Protein AF-A0A8I2ZD18-F1 (afdb_monomer_lite)

Foldseek 3Di:
DDDDPPDPPDDPDPDDDWDKEKDKDADDDDPVDDLVPFDQQKKKWWDFPPDIDIFTQDPRRMGMDTGDTDQGKIKMAIDTPPDHDFIWIWGQHRNRAIKIAGDDPPDDPPCRHDIQHPDDGDDDDDDDDD

Organism: Verticillium longisporum (NCBI:txid100787)

Sequence (130 aa):
MKLSLAGLLGLFSCSAAAVQTTLTLSIPTTSNLNPQTLPPQTHATLSTLHATHSAALSPHNTFTFRNLTGPDSYLLDVHCTTNIFVPYRIDVAEDGSLYAWETYRGNDWDNKGEAIQGKEPPAHIFRRTS

pLDDT: mean 78.39, std 20.99, range [30.23, 98.12]

InterPro domains:
  IPR019008 ER membrane protein complex subunit 7, beta-sandwich domain [PF09430] (34-115)

Radius of gyration: 21.1 Å; chains: 1; bounding box: 76×50×43 Å

Structure (mmCIF, N/CA/C/O backbone):
data_AF-A0A8I2ZD18-F1
#
_entry.id   AF-A0A8I2ZD18-F1
#
loop_
_atom_site.group_PDB
_atom_site.id
_atom_site.type_symbol
_atom_site.label_atom_id
_atom_site.label_alt_id
_atom_site.label_comp_id
_atom_site.label_asym_id
_atom_site.label_entity_id
_atom_site.label_seq_id
_atom_site.pdbx_PDB_ins_code
_atom_site.Cartn_x
_atom_site.Cartn_y
_atom_site.Cartn_z
_atom_site.occupancy
_atom_site.B_iso_or_equiv
_atom_site.auth_seq_id
_atom_site.auth_comp_id
_atom_site.auth_asym_id
_atom_site.auth_atom_id
_atom_site.pdbx_PDB_model_num
ATOM 1 N N . MET A 1 1 ? 54.259 -32.275 -24.597 1.00 36.66 1 MET A N 1
ATOM 2 C CA . MET A 1 1 ? 52.796 -32.187 -24.794 1.00 36.66 1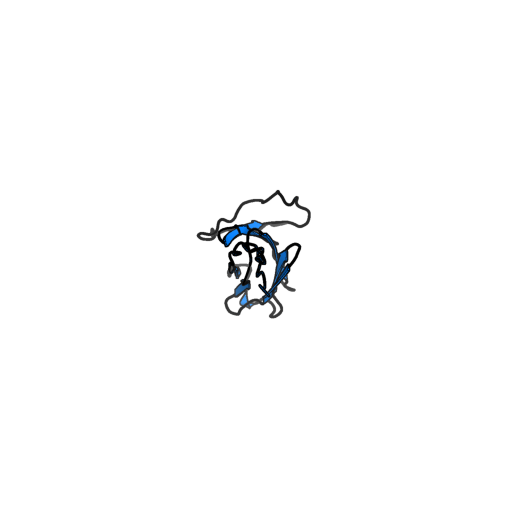 MET A CA 1
ATOM 3 C C . MET A 1 1 ? 52.365 -30.808 -24.311 1.00 36.66 1 MET A C 1
ATOM 5 O O . MET A 1 1 ? 52.598 -30.503 -23.152 1.00 36.66 1 MET A O 1
ATOM 9 N N . LYS A 1 2 ? 51.900 -29.929 -25.208 1.00 39.41 2 LYS A N 1
ATOM 10 C CA . LYS A 1 2 ? 51.509 -28.546 -24.879 1.00 39.41 2 LYS A CA 1
ATOM 11 C C . LYS A 1 2 ? 50.002 -28.533 -24.612 1.00 39.41 2 LYS A C 1
ATOM 13 O O . LYS A 1 2 ? 49.234 -28.781 -25.534 1.00 39.41 2 LYS A O 1
ATOM 18 N N . LEU A 1 3 ? 49.593 -28.303 -23.366 1.00 47.66 3 LEU A N 1
ATOM 19 C CA . LEU A 1 3 ? 48.189 -28.094 -23.007 1.00 47.66 3 LEU A CA 1
ATOM 20 C C . LEU A 1 3 ? 47.799 -26.670 -23.413 1.00 47.66 3 LEU A C 1
ATOM 22 O O . LEU A 1 3 ? 48.369 -25.703 -22.913 1.00 47.66 3 LEU A O 1
ATOM 26 N N . SER A 1 4 ? 46.870 -26.554 -24.361 1.00 56.34 4 SER A N 1
ATOM 27 C CA . SER A 1 4 ? 46.291 -25.274 -24.767 1.00 56.34 4 SER A CA 1
ATOM 28 C C . SER A 1 4 ? 45.141 -24.924 -23.825 1.00 56.34 4 SER A C 1
ATOM 30 O O . SER A 1 4 ? 44.139 -25.635 -23.778 1.00 56.34 4 SER A O 1
ATOM 32 N N . LEU A 1 5 ? 45.296 -23.834 -23.074 1.00 55.97 5 LEU A N 1
ATOM 33 C CA . LEU A 1 5 ? 44.273 -23.248 -22.209 1.00 55.97 5 LEU A CA 1
ATOM 34 C C . LEU A 1 5 ? 43.532 -22.153 -22.993 1.00 55.97 5 LEU A C 1
ATOM 36 O O . LEU A 1 5 ? 43.700 -20.961 -22.743 1.00 55.97 5 LEU A O 1
ATOM 40 N N . ALA A 1 6 ? 42.765 -22.547 -24.009 1.00 55.56 6 ALA A N 1
ATOM 41 C CA . ALA A 1 6 ? 41.980 -21.610 -24.808 1.00 55.56 6 ALA A CA 1
ATOM 42 C C . ALA A 1 6 ? 40.660 -21.270 -24.090 1.00 55.56 6 ALA A C 1
ATOM 44 O O . ALA A 1 6 ? 39.633 -21.903 -24.306 1.00 55.56 6 ALA A O 1
ATOM 45 N N . GLY A 1 7 ? 40.759 -20.285 -23.193 1.00 56.69 7 GLY A N 1
ATOM 46 C CA . GLY A 1 7 ? 39.770 -19.241 -22.900 1.00 56.69 7 GLY A CA 1
ATOM 47 C C . GLY A 1 7 ? 38.290 -19.621 -22.848 1.00 56.69 7 GLY A C 1
ATOM 48 O O . GLY A 1 7 ? 37.560 -19.425 -23.816 1.00 56.69 7 GLY A O 1
ATOM 49 N N . LEU A 1 8 ? 37.825 -20.017 -21.663 1.00 56.06 8 LEU A N 1
ATOM 50 C CA . LEU A 1 8 ? 36.417 -19.948 -21.281 1.00 56.06 8 LEU A CA 1
ATOM 51 C C . LEU A 1 8 ? 36.018 -18.458 -21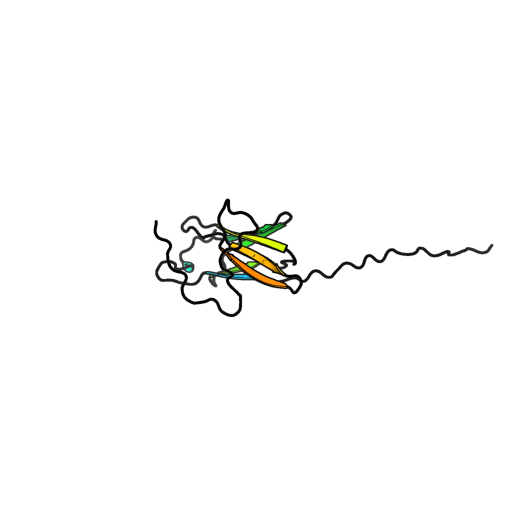.176 1.00 56.06 8 LEU A C 1
ATOM 53 O O . LEU A 1 8 ? 36.253 -17.818 -20.153 1.00 56.06 8 LEU A O 1
ATOM 57 N N . LEU A 1 9 ? 35.485 -17.873 -22.252 1.00 58.50 9 LEU A N 1
ATOM 58 C CA . LEU A 1 9 ? 34.895 -16.529 -22.232 1.00 58.50 9 LEU A CA 1
ATOM 59 C C . LEU A 1 9 ? 33.614 -16.574 -21.388 1.00 58.50 9 LEU A C 1
ATOM 61 O O . LEU A 1 9 ? 32.550 -16.967 -21.861 1.00 58.50 9 LEU A O 1
ATOM 65 N N . GLY A 1 10 ? 33.746 -16.222 -20.110 1.00 59.28 10 GLY A N 1
ATOM 66 C CA . GLY A 1 10 ? 32.626 -16.074 -19.191 1.00 59.28 10 GLY A CA 1
ATOM 67 C C . GLY A 1 10 ? 31.702 -14.945 -19.643 1.00 59.28 10 GLY A C 1
ATOM 68 O O . GLY A 1 10 ? 32.121 -13.792 -19.746 1.00 59.28 10 GLY A O 1
ATOM 69 N N . LEU A 1 11 ? 30.437 -15.283 -19.891 1.00 58.50 11 LEU A N 1
ATOM 70 C CA . LEU A 1 11 ? 29.336 -14.330 -20.002 1.00 58.50 11 LEU A CA 1
ATOM 71 C C . LEU A 1 11 ? 29.149 -13.650 -18.637 1.00 58.50 11 LEU A C 1
ATOM 73 O O . LEU A 1 11 ? 28.456 -14.168 -17.764 1.00 58.50 11 LEU A O 1
ATOM 77 N N . PHE A 1 12 ? 29.789 -12.499 -18.433 1.00 56.66 12 PHE A N 1
ATOM 78 C CA . PHE A 1 12 ? 29.428 -11.592 -17.346 1.00 56.66 12 PHE A CA 1
ATOM 79 C C . PHE A 1 12 ? 28.125 -10.890 -17.732 1.00 56.66 12 PHE A C 1
ATOM 81 O O . PHE A 1 12 ? 28.130 -9.843 -18.377 1.00 56.66 12 PHE A O 1
ATOM 88 N N . SER A 1 13 ? 26.995 -11.489 -17.362 1.00 60.12 13 SER A N 1
ATOM 89 C CA . SER A 1 13 ? 25.713 -10.791 -17.373 1.00 60.12 13 SER A CA 1
ATOM 90 C C . SER A 1 13 ? 25.785 -9.664 -16.343 1.00 60.12 13 SER A C 1
ATOM 92 O O . SER A 1 13 ? 25.888 -9.916 -15.144 1.00 60.12 13 SER A O 1
ATOM 94 N N . CYS A 1 14 ? 25.786 -8.416 -16.812 1.00 48.84 14 CYS A N 1
ATOM 95 C CA . CYS A 1 14 ? 25.676 -7.242 -15.957 1.00 48.84 14 CYS A CA 1
ATOM 96 C C . CYS A 1 14 ? 24.258 -7.220 -15.371 1.00 48.84 14 CYS A C 1
ATOM 98 O O . CYS A 1 14 ? 23.318 -6.770 -16.025 1.00 48.84 14 CYS A O 1
ATOM 100 N N . SER A 1 15 ? 24.077 -7.781 -14.176 1.00 60.34 15 SER A N 1
ATOM 101 C CA . SER A 1 15 ? 22.823 -7.656 -13.437 1.00 60.34 15 SER A CA 1
ATOM 102 C C . SER A 1 15 ? 22.657 -6.189 -13.048 1.00 60.34 15 SER A C 1
ATOM 104 O O . SER A 1 15 ? 23.399 -5.694 -12.200 1.00 60.34 15 SER A O 1
ATOM 106 N N . ALA A 1 16 ? 21.720 -5.482 -13.685 1.00 64.19 16 ALA A N 1
ATOM 107 C CA . ALA A 1 16 ? 21.346 -4.136 -13.269 1.00 64.19 16 ALA A CA 1
ATOM 108 C C . ALA A 1 16 ? 20.980 -4.171 -11.776 1.00 64.19 16 ALA A C 1
ATOM 110 O O . ALA A 1 16 ? 20.158 -4.987 -11.352 1.00 64.19 16 ALA A O 1
ATOM 111 N N . ALA A 1 17 ? 21.639 -3.342 -10.965 1.00 64.62 17 ALA A N 1
ATOM 112 C CA . ALA A 1 17 ? 21.348 -3.262 -9.542 1.00 64.62 17 ALA A CA 1
ATOM 113 C C . ALA A 1 17 ? 19.941 -2.678 -9.368 1.00 64.62 17 ALA A C 1
ATOM 115 O O . ALA A 1 17 ? 19.720 -1.505 -9.657 1.00 64.62 17 ALA A O 1
ATOM 116 N N . ALA A 1 18 ? 18.989 -3.502 -8.929 1.00 69.62 18 ALA A N 1
ATOM 117 C CA . ALA A 1 18 ? 17.642 -3.037 -8.633 1.00 69.62 18 ALA A CA 1
ATOM 118 C C . ALA A 1 18 ? 17.688 -2.094 -7.423 1.00 69.62 18 ALA A C 1
ATOM 120 O O . ALA A 1 18 ? 18.183 -2.472 -6.355 1.00 69.62 18 ALA A O 1
ATOM 121 N N . VAL A 1 19 ? 17.172 -0.874 -7.582 1.00 80.31 19 VAL A N 1
ATOM 122 C CA . VAL A 1 19 ? 17.011 0.055 -6.463 1.00 80.31 19 VAL A CA 1
ATOM 123 C C . VAL A 1 19 ? 15.909 -0.482 -5.556 1.00 80.31 19 VAL A C 1
ATOM 125 O O . VAL A 1 19 ? 14.811 -0.806 -6.009 1.00 80.31 19 VAL A O 1
ATOM 128 N N . GLN A 1 20 ? 16.233 -0.616 -4.271 1.00 87.06 20 GLN A N 1
ATOM 129 C CA . GLN A 1 20 ? 15.297 -1.045 -3.241 1.00 87.06 20 GLN A CA 1
ATOM 130 C C . GLN A 1 20 ? 14.837 0.154 -2.423 1.00 87.06 20 GLN A C 1
ATOM 132 O O . GLN A 1 20 ? 15.655 0.899 -1.884 1.00 87.06 20 GLN A O 1
ATOM 137 N N . THR A 1 21 ? 13.525 0.272 -2.254 1.00 91.44 21 THR A N 1
ATOM 138 C CA . THR A 1 21 ? 12.895 1.331 -1.469 1.00 91.44 21 THR A CA 1
ATOM 139 C C . THR A 1 21 ? 12.074 0.740 -0.325 1.00 91.44 21 THR A C 1
ATOM 141 O O . THR A 1 21 ? 11.573 -0.387 -0.382 1.00 91.44 21 THR A O 1
ATOM 144 N N . THR A 1 22 ? 11.957 1.506 0.760 1.00 94.81 22 THR A N 1
ATOM 145 C CA . THR A 1 22 ? 11.039 1.222 1.867 1.00 94.81 22 THR A CA 1
ATOM 146 C C . THR A 1 22 ? 9.874 2.201 1.818 1.00 94.81 22 THR A C 1
ATOM 148 O O . THR A 1 22 ? 10.085 3.411 1.839 1.00 94.81 22 THR A O 1
ATOM 151 N N . LEU A 1 23 ? 8.651 1.677 1.800 1.00 95.06 23 LEU A N 1
ATOM 152 C CA . LEU A 1 23 ? 7.428 2.460 1.929 1.00 95.06 23 LEU A CA 1
ATOM 153 C C . LEU A 1 23 ? 6.929 2.380 3.375 1.00 95.06 23 LEU A C 1
ATOM 155 O O . LEU A 1 23 ? 6.713 1.287 3.901 1.00 95.06 23 LEU A O 1
ATOM 159 N N . THR A 1 24 ? 6.688 3.536 3.992 1.00 96.31 24 THR A N 1
ATOM 160 C CA . THR A 1 24 ? 5.970 3.631 5.269 1.00 96.31 24 THR A CA 1
ATOM 161 C C . THR A 1 24 ? 4.690 4.424 5.063 1.00 96.31 24 THR A C 1
ATOM 163 O O . THR A 1 24 ? 4.736 5.593 4.692 1.00 96.31 24 THR A O 1
ATOM 166 N N . LEU A 1 25 ? 3.555 3.789 5.329 1.00 93.50 25 LEU A N 1
ATOM 167 C CA . LEU A 1 25 ? 2.230 4.398 5.266 1.00 93.50 25 LEU A CA 1
ATOM 168 C C . LEU A 1 25 ? 1.763 4.679 6.686 1.00 93.50 25 LEU A C 1
ATOM 170 O O . LEU A 1 25 ? 1.883 3.806 7.541 1.00 93.50 25 LEU A O 1
ATOM 174 N N . SER A 1 26 ? 1.229 5.871 6.934 1.00 94.69 26 SER A N 1
ATOM 175 C CA . SER A 1 26 ? 0.660 6.252 8.228 1.00 94.69 26 SER A CA 1
ATOM 176 C C . SER A 1 26 ? -0.843 6.436 8.093 1.00 94.69 26 SER A C 1
ATOM 178 O O . SER A 1 26 ? -1.296 7.101 7.162 1.00 94.69 26 SER A O 1
ATOM 180 N N . ILE A 1 27 ? -1.612 5.866 9.019 1.00 92.50 27 ILE A N 1
ATOM 181 C CA . ILE A 1 27 ? -3.035 6.162 9.159 1.00 92.50 27 ILE A CA 1
ATOM 182 C C . ILE A 1 27 ? -3.155 7.352 10.122 1.00 92.50 27 ILE A C 1
ATOM 184 O O . ILE A 1 27 ? -2.887 7.192 11.317 1.00 92.50 27 ILE A O 1
ATOM 188 N N . PRO A 1 28 ? -3.549 8.549 9.652 1.00 91.75 28 PRO A N 1
ATOM 189 C CA . PRO A 1 28 ? -3.708 9.696 10.531 1.00 91.75 28 PRO A CA 1
ATOM 190 C C . PRO A 1 28 ? -4.946 9.542 11.418 1.00 91.75 28 PRO A C 1
ATOM 192 O O . PRO A 1 28 ? -5.982 9.018 10.999 1.00 91.75 28 PRO A O 1
ATOM 195 N N . THR A 1 29 ? -4.867 10.074 12.637 1.00 92.06 29 THR A N 1
ATOM 196 C CA . THR A 1 29 ? -6.061 10.295 13.456 1.00 92.06 29 THR A CA 1
ATOM 197 C C . THR A 1 29 ? -6.870 11.439 12.854 1.00 92.06 29 THR A C 1
ATOM 199 O O . THR A 1 29 ? -6.350 12.529 12.626 1.00 92.06 29 THR A O 1
ATOM 202 N N . THR A 1 30 ? -8.155 11.201 12.619 1.00 91.62 30 THR A N 1
ATOM 203 C CA . THR A 1 30 ? -9.112 12.205 12.139 1.00 91.62 30 THR A CA 1
ATOM 204 C C . THR A 1 30 ? -10.347 12.215 13.037 1.00 91.62 30 THR A C 1
ATOM 206 O O . THR A 1 30 ? -10.489 11.376 13.925 1.00 91.62 30 THR A O 1
ATOM 209 N N . SER A 1 31 ? -11.280 13.139 12.798 1.00 91.62 31 SER A N 1
ATOM 210 C CA . SER A 1 31 ? -12.545 13.195 13.543 1.00 91.62 31 SER A CA 1
ATOM 211 C C . SER A 1 31 ? -13.385 11.915 13.438 1.00 91.62 31 SER A C 1
ATOM 213 O O . SER A 1 31 ? -14.159 11.633 14.346 1.00 91.62 31 SER A O 1
ATOM 215 N N . ASN A 1 32 ? -13.224 11.137 12.362 1.00 86.69 32 ASN A N 1
ATOM 216 C CA . ASN A 1 32 ? -14.008 9.927 12.096 1.00 86.69 32 ASN A CA 1
ATOM 217 C C . ASN A 1 32 ? -13.197 8.627 12.222 1.00 86.69 32 ASN A C 1
ATOM 219 O O . ASN A 1 32 ? -13.753 7.545 12.046 1.00 86.69 32 ASN A O 1
ATOM 223 N N . LEU A 1 33 ? -11.890 8.711 12.484 1.00 91.19 33 LEU A N 1
ATOM 224 C CA . LEU A 1 33 ? -11.007 7.550 12.544 1.00 91.19 33 LEU A CA 1
ATOM 225 C C . LEU A 1 33 ? -9.941 7.750 13.617 1.00 91.19 33 LEU A C 1
ATOM 227 O O . LEU A 1 33 ? -9.093 8.632 13.499 1.00 91.19 33 LEU A O 1
ATOM 231 N N . ASN A 1 34 ? -9.949 6.878 14.623 1.00 93.69 34 ASN A N 1
ATOM 232 C CA . ASN A 1 34 ? -8.840 6.714 15.553 1.00 93.69 34 ASN A CA 1
ATOM 233 C C . ASN A 1 34 ? -8.157 5.363 15.273 1.00 93.69 34 ASN A C 1
ATOM 235 O O . ASN A 1 34 ? -8.742 4.326 15.595 1.00 93.69 34 ASN A O 1
ATOM 239 N N . PRO A 1 35 ? -6.936 5.338 14.713 1.00 93.12 35 PRO A N 1
ATOM 240 C CA . PRO A 1 35 ? -6.269 4.090 14.344 1.00 93.12 35 PRO A CA 1
ATOM 241 C C . PRO A 1 35 ? -6.032 3.133 15.524 1.00 93.12 35 PRO A C 1
ATOM 243 O O . PRO A 1 35 ? -5.986 1.926 15.331 1.00 93.12 35 PRO A O 1
ATOM 246 N N . GLN A 1 36 ? -5.963 3.648 16.757 1.00 93.25 36 GLN A N 1
ATOM 247 C CA . GLN A 1 36 ? -5.812 2.835 17.972 1.00 93.25 36 GLN A CA 1
ATOM 248 C C . GLN A 1 36 ? -7.066 2.014 18.316 1.00 93.25 36 GLN A C 1
ATOM 250 O O . GLN A 1 36 ? -7.015 1.134 19.168 1.00 93.25 36 GLN A O 1
ATOM 255 N N . THR A 1 37 ? -8.200 2.310 17.676 1.00 94.44 37 THR A N 1
ATOM 256 C CA . THR A 1 37 ? -9.448 1.542 17.827 1.00 94.44 37 THR A CA 1
ATOM 257 C C . THR A 1 37 ? -9.598 0.446 16.775 1.00 94.44 37 THR A C 1
ATOM 259 O O . THR A 1 37 ? -10.547 -0.335 16.841 1.00 94.44 37 THR A O 1
ATOM 262 N N . LEU A 1 38 ? -8.677 0.377 15.808 1.00 95.25 38 LEU A N 1
ATOM 263 C CA . LEU A 1 38 ? -8.710 -0.646 14.774 1.00 95.25 38 LEU A CA 1
ATOM 264 C C . LEU A 1 38 ? -8.394 -2.027 15.375 1.00 95.25 38 LEU A C 1
ATOM 266 O O . LEU A 1 38 ? -7.558 -2.134 16.276 1.00 95.25 38 LEU A O 1
ATOM 270 N N . PRO A 1 39 ? -9.027 -3.102 14.876 1.00 95.69 39 PRO A N 1
ATOM 271 C CA . PRO A 1 39 ? -8.742 -4.461 15.311 1.00 95.69 39 PRO A CA 1
ATOM 272 C C . PRO A 1 39 ? -7.255 -4.817 15.158 1.00 95.69 39 PRO A C 1
ATOM 274 O O . PRO A 1 39 ? -6.655 -4.459 14.140 1.00 95.69 39 PRO A O 1
ATOM 277 N N . PRO A 1 40 ? -6.665 -5.604 16.077 1.00 92.75 40 PRO A N 1
ATOM 278 C CA . PRO A 1 40 ? -5.266 -6.031 15.979 1.00 92.75 40 PRO A CA 1
ATOM 279 C C . PRO A 1 40 ? -4.925 -6.825 14.709 1.00 92.75 40 PRO A C 1
ATOM 281 O O . PRO A 1 40 ? -3.766 -6.874 14.316 1.00 92.75 40 PRO A O 1
ATOM 284 N N . GLN A 1 41 ? -5.914 -7.450 14.053 1.00 95.75 41 GLN A N 1
ATOM 285 C CA . GLN A 1 41 ? -5.717 -8.143 12.772 1.00 95.75 41 GLN A CA 1
ATOM 286 C C . GLN A 1 41 ? -5.647 -7.200 11.555 1.00 95.75 41 GLN A C 1
ATOM 288 O O . GLN A 1 41 ? -5.514 -7.674 10.422 1.00 95.75 41 GLN A O 1
ATOM 293 N N . THR A 1 42 ? -5.754 -5.883 11.760 1.00 97.56 42 THR A N 1
ATOM 294 C CA . THR A 1 42 ? -5.662 -4.900 10.676 1.00 97.56 42 THR A CA 1
ATOM 295 C C . THR A 1 42 ? -4.281 -4.956 10.032 1.00 97.56 42 THR A C 1
ATOM 297 O O . THR A 1 42 ? -3.255 -4.809 10.701 1.00 97.56 42 THR A O 1
ATOM 300 N N . HIS A 1 43 ? -4.248 -5.162 8.720 1.00 98.12 43 HIS A N 1
ATOM 301 C CA . HIS A 1 43 ? -3.012 -5.264 7.952 1.00 98.12 43 HIS A CA 1
ATOM 302 C C . HIS A 1 43 ? -3.197 -4.691 6.553 1.00 98.12 43 HIS A C 1
ATOM 304 O O . HIS A 1 43 ? -4.313 -4.594 6.049 1.00 98.12 43 HIS A O 1
ATOM 310 N N . ALA A 1 44 ? -2.093 -4.323 5.922 1.00 98.00 44 ALA A N 1
ATOM 311 C CA . ALA A 1 44 ? -2.065 -3.866 4.548 1.00 98.00 44 ALA A CA 1
ATOM 312 C C . ALA A 1 44 ? -1.310 -4.863 3.668 1.00 98.00 44 ALA A C 1
ATOM 314 O O . ALA A 1 44 ? -0.351 -5.496 4.116 1.00 98.00 44 ALA A O 1
ATOM 315 N N . THR A 1 45 ? -1.709 -4.966 2.406 1.00 98.00 45 THR A N 1
ATOM 316 C CA . THR A 1 45 ? -1.036 -5.777 1.390 1.00 98.00 45 THR A CA 1
ATOM 317 C C . THR A 1 45 ? -0.631 -4.920 0.204 1.00 98.00 45 THR A C 1
ATOM 319 O O . THR A 1 45 ? -1.435 -4.120 -0.259 1.00 98.00 45 THR A O 1
ATOM 322 N N . LEU A 1 46 ? 0.581 -5.130 -0.310 1.00 96.19 46 LEU A N 1
ATOM 323 C CA . LEU A 1 46 ? 1.010 -4.658 -1.627 1.00 96.19 46 LEU A CA 1
ATOM 324 C C . LEU A 1 46 ? 1.069 -5.852 -2.572 1.00 96.19 46 LEU A C 1
ATOM 326 O O . LEU A 1 46 ? 1.765 -6.822 -2.276 1.00 96.19 46 LEU A O 1
ATOM 330 N N . SER A 1 47 ? 0.377 -5.780 -3.701 1.00 94.94 47 SER A N 1
ATOM 331 C CA . SER A 1 47 ? 0.370 -6.838 -4.713 1.00 94.94 47 SER A CA 1
ATOM 332 C C . SER A 1 47 ? 0.838 -6.314 -6.067 1.00 94.94 47 SER A C 1
ATOM 334 O O . SER A 1 47 ? 0.390 -5.271 -6.527 1.00 94.94 47 SER A O 1
ATOM 336 N N . THR A 1 48 ? 1.752 -7.042 -6.697 1.00 91.88 48 THR A N 1
ATOM 337 C CA . THR A 1 48 ? 2.174 -6.865 -8.096 1.00 91.88 48 THR A CA 1
ATOM 338 C C . THR A 1 48 ? 1.953 -8.196 -8.826 1.00 91.88 48 THR A C 1
ATOM 340 O O . THR A 1 48 ? 1.527 -9.184 -8.224 1.00 91.88 48 THR A O 1
ATOM 343 N N . LEU A 1 49 ? 2.242 -8.263 -10.125 1.00 89.12 49 LEU A N 1
ATOM 344 C CA . LEU A 1 49 ? 2.047 -9.472 -10.938 1.00 89.12 49 LEU A CA 1
ATOM 345 C C . LEU A 1 49 ? 2.847 -10.689 -10.442 1.00 89.12 49 LEU A C 1
ATOM 347 O O . LEU A 1 49 ? 2.487 -11.825 -10.738 1.00 89.12 49 LEU A O 1
ATOM 351 N N . HIS A 1 50 ? 3.943 -10.459 -9.723 1.00 88.94 50 HIS A N 1
ATOM 352 C CA . HIS A 1 50 ? 4.943 -11.478 -9.401 1.00 88.94 50 HIS A CA 1
ATOM 353 C C . HIS A 1 50 ? 5.304 -11.549 -7.910 1.00 88.94 50 HIS A C 1
ATOM 355 O O . HIS A 1 50 ? 6.080 -12.416 -7.511 1.00 88.94 50 HIS A O 1
ATOM 361 N N . ALA A 1 51 ? 4.738 -10.676 -7.074 1.00 91.31 51 ALA A N 1
ATOM 362 C CA . ALA A 1 51 ? 5.015 -10.644 -5.645 1.00 91.31 51 ALA A CA 1
ATOM 363 C C . ALA A 1 51 ? 3.824 -10.111 -4.844 1.00 91.31 51 ALA A C 1
ATOM 365 O O . ALA A 1 51 ? 2.969 -9.370 -5.333 1.00 91.31 51 ALA A O 1
ATOM 366 N N . THR A 1 52 ? 3.773 -10.497 -3.573 1.00 95.75 52 THR A N 1
ATOM 367 C CA . THR A 1 52 ? 2.853 -9.923 -2.595 1.00 95.75 52 THR A CA 1
ATOM 368 C C . THR A 1 52 ? 3.602 -9.690 -1.298 1.00 95.75 52 THR A C 1
ATOM 370 O O . THR A 1 52 ? 4.302 -10.572 -0.801 1.00 95.75 52 THR A O 1
ATOM 373 N N . HIS A 1 53 ? 3.436 -8.499 -0.742 1.00 96.50 53 HIS A N 1
ATOM 374 C CA . HIS A 1 53 ? 3.993 -8.100 0.539 1.00 96.50 53 HIS A CA 1
ATOM 375 C C . HIS A 1 53 ? 2.847 -7.812 1.503 1.00 96.50 53 HIS A C 1
ATOM 377 O O . HIS A 1 53 ? 1.790 -7.336 1.094 1.00 96.50 53 HIS A O 1
ATOM 383 N N . SER A 1 54 ? 3.056 -8.075 2.790 1.00 97.69 54 SER A N 1
ATOM 384 C CA . SER A 1 54 ? 2.073 -7.807 3.838 1.00 97.69 54 SER A CA 1
ATOM 385 C C . SER A 1 54 ? 2.744 -7.122 5.021 1.00 97.69 54 SER A C 1
ATOM 387 O O . SER A 1 54 ? 3.891 -7.431 5.351 1.00 97.69 54 SER A O 1
ATOM 389 N N . ALA A 1 55 ? 2.033 -6.190 5.646 1.00 98.00 55 ALA A N 1
ATOM 390 C CA . ALA A 1 55 ? 2.472 -5.490 6.841 1.00 98.00 55 ALA A CA 1
ATOM 391 C C . ALA A 1 55 ? 1.300 -5.338 7.816 1.00 98.00 55 ALA A C 1
ATOM 393 O O . ALA A 1 55 ? 0.237 -4.841 7.450 1.00 98.00 55 ALA A O 1
ATOM 394 N N . ALA A 1 56 ? 1.499 -5.745 9.069 1.00 97.94 56 ALA A N 1
ATOM 395 C CA . ALA A 1 56 ? 0.534 -5.510 10.141 1.00 97.94 56 ALA A CA 1
ATOM 396 C C . ALA A 1 56 ? 0.554 -4.040 10.589 1.00 97.94 56 ALA A C 1
ATOM 398 O O . ALA A 1 56 ? 1.587 -3.373 10.478 1.00 97.94 56 ALA A O 1
ATOM 399 N N . LEU A 1 57 ? -0.572 -3.547 11.116 1.00 97.12 57 LEU A N 1
ATOM 400 C CA . LEU A 1 57 ? -0.646 -2.206 11.693 1.00 97.12 57 LEU A CA 1
ATOM 401 C C . LEU A 1 57 ? 0.248 -2.131 12.935 1.00 97.12 57 LEU A C 1
ATOM 403 O O . LEU A 1 57 ? 0.075 -2.885 13.893 1.00 97.12 57 LEU A O 1
ATOM 407 N N . SER A 1 58 ? 1.212 -1.216 12.922 1.00 95.75 58 SER A N 1
ATOM 408 C CA . SER A 1 58 ? 2.087 -0.987 14.065 1.00 95.75 58 SER A CA 1
ATOM 409 C C . SER A 1 58 ? 1.375 -0.180 15.164 1.00 95.75 58 SER A C 1
ATOM 411 O O . SER A 1 58 ? 0.443 0.577 14.874 1.00 95.75 58 SER A O 1
ATOM 413 N N . PRO A 1 59 ? 1.865 -0.221 16.417 1.00 93.94 59 PRO A N 1
ATOM 414 C CA . PRO A 1 59 ? 1.391 0.671 17.480 1.00 93.94 59 PRO A CA 1
ATOM 415 C C . PRO A 1 59 ? 1.547 2.168 17.164 1.00 93.94 59 PRO A C 1
ATOM 417 O O . PRO A 1 59 ? 0.888 2.995 17.787 1.00 93.94 59 PRO A O 1
ATOM 420 N N . HIS A 1 60 ? 2.401 2.522 16.197 1.00 94.12 60 HIS A N 1
ATOM 421 C CA . HIS A 1 60 ? 2.598 3.891 15.718 1.00 94.12 60 HIS A CA 1
ATOM 422 C C . HIS A 1 60 ? 1.642 4.274 14.579 1.00 94.12 60 HIS A C 1
ATOM 424 O O . HIS A 1 60 ? 1.851 5.296 13.932 1.00 94.12 60 HIS A O 1
ATOM 430 N N . ASN A 1 61 ? 0.596 3.478 14.339 1.00 94.75 61 ASN A N 1
ATOM 431 C CA . ASN A 1 61 ? -0.395 3.673 13.279 1.00 94.75 61 ASN A CA 1
ATOM 432 C C . ASN A 1 61 ? 0.199 3.583 11.870 1.00 94.75 61 ASN A C 1
ATOM 434 O O . ASN A 1 61 ? -0.264 4.266 10.957 1.00 94.75 61 ASN A O 1
ATOM 438 N N . THR A 1 62 ? 1.232 2.755 11.686 1.00 96.38 62 THR A N 1
ATOM 439 C CA . THR A 1 62 ? 1.930 2.635 10.401 1.00 96.38 62 THR A CA 1
ATOM 440 C C . THR A 1 62 ? 1.959 1.219 9.843 1.00 96.38 62 THR A C 1
ATOM 442 O O . THR A 1 62 ? 1.965 0.243 10.590 1.00 96.38 62 THR A O 1
ATOM 445 N N . PHE A 1 63 ? 2.061 1.126 8.518 1.00 97.31 63 PHE A N 1
ATOM 446 C CA . PHE A 1 63 ? 2.454 -0.076 7.786 1.00 97.31 63 PHE A CA 1
ATOM 447 C C . PHE A 1 63 ? 3.814 0.167 7.135 1.00 97.31 63 PHE A C 1
ATOM 449 O O . PHE A 1 63 ? 4.003 1.190 6.475 1.00 97.31 63 PHE A O 1
ATOM 456 N N . THR A 1 64 ? 4.758 -0.761 7.289 1.00 97.50 64 THR A N 1
ATOM 457 C CA . THR A 1 64 ? 6.089 -0.648 6.674 1.00 97.50 64 THR A CA 1
ATOM 458 C C . THR A 1 64 ? 6.346 -1.820 5.741 1.00 97.50 64 THR A C 1
ATOM 460 O O . THR A 1 64 ? 6.411 -2.968 6.175 1.00 97.50 64 THR A O 1
ATOM 463 N N . PHE A 1 65 ? 6.572 -1.503 4.470 1.00 96.88 65 PHE A N 1
ATOM 464 C CA . PHE A 1 65 ? 6.956 -2.442 3.425 1.00 96.88 65 PHE A CA 1
ATOM 465 C C . PHE A 1 65 ? 8.405 -2.191 3.038 1.00 96.88 65 PHE A C 1
ATOM 467 O O . PHE A 1 65 ? 8.785 -1.067 2.712 1.00 96.88 65 PHE A O 1
ATOM 474 N N . ARG A 1 66 ? 9.224 -3.237 3.095 1.00 93.75 66 ARG A N 1
ATOM 475 C CA . ARG A 1 66 ? 10.655 -3.173 2.784 1.00 93.75 66 ARG A CA 1
ATOM 476 C C . ARG A 1 66 ? 10.940 -3.933 1.500 1.00 93.75 66 ARG A C 1
ATOM 478 O O . ARG A 1 66 ? 10.199 -4.850 1.155 1.00 93.75 66 ARG A O 1
ATOM 485 N N . ASN A 1 67 ? 12.068 -3.600 0.881 1.00 91.38 67 ASN A N 1
ATOM 486 C CA . ASN A 1 67 ? 12.595 -4.278 -0.302 1.00 91.38 67 ASN A CA 1
ATOM 487 C C . ASN A 1 67 ? 11.645 -4.193 -1.506 1.00 91.38 67 ASN A C 1
ATOM 489 O O . ASN A 1 67 ? 11.517 -5.158 -2.254 1.00 91.38 67 ASN A O 1
ATOM 493 N N . LEU A 1 68 ? 10.975 -3.049 -1.682 1.00 91.44 68 LEU A N 1
ATOM 494 C CA . LEU A 1 68 ? 10.220 -2.781 -2.901 1.00 91.44 68 LEU A CA 1
ATOM 495 C C . LEU A 1 68 ? 11.210 -2.441 -4.007 1.00 91.44 68 LEU A C 1
ATOM 497 O O . LEU A 1 68 ? 12.015 -1.525 -3.844 1.00 91.44 68 LEU A O 1
ATOM 501 N N . THR A 1 69 ? 11.176 -3.189 -5.101 1.00 90.06 69 THR A N 1
ATOM 502 C CA . THR A 1 69 ? 12.076 -2.984 -6.237 1.00 90.06 69 THR A CA 1
ATOM 503 C C . THR A 1 69 ? 11.362 -2.225 -7.340 1.00 90.06 69 THR A C 1
ATOM 505 O O . THR A 1 69 ? 10.223 -2.559 -7.669 1.00 90.06 69 THR A O 1
ATOM 508 N N . GLY A 1 70 ? 12.036 -1.216 -7.892 1.00 86.38 70 GLY A N 1
ATOM 509 C CA . GLY A 1 70 ? 11.595 -0.484 -9.078 1.00 86.38 70 GLY A CA 1
ATOM 510 C C . GLY A 1 70 ? 12.420 -0.835 -10.326 1.00 86.38 70 GLY A C 1
ATOM 511 O O . GLY A 1 70 ? 13.529 -1.362 -10.191 1.00 86.38 70 GLY A O 1
ATOM 512 N N . PRO A 1 71 ? 11.913 -0.527 -11.535 1.00 92.19 71 PRO A N 1
ATOM 513 C CA . PRO A 1 71 ? 10.603 0.066 -11.796 1.00 92.19 71 PRO A CA 1
ATOM 514 C C . PRO A 1 71 ? 9.470 -0.972 -11.707 1.00 92.19 71 PRO A C 1
ATOM 516 O O . PRO A 1 71 ? 9.507 -1.978 -12.412 1.00 92.19 71 PRO A O 1
ATOM 519 N N . ASP A 1 72 ? 8.467 -0.739 -10.855 1.00 91.50 72 ASP A N 1
ATOM 520 C CA . ASP A 1 72 ? 7.291 -1.618 -10.736 1.00 91.50 72 ASP A CA 1
ATOM 521 C C . ASP A 1 72 ? 6.084 -0.894 -10.113 1.00 91.50 72 ASP A C 1
ATOM 523 O O . ASP A 1 72 ? 6.211 0.183 -9.524 1.00 91.50 72 ASP A O 1
ATOM 527 N N . SER A 1 73 ? 4.909 -1.504 -10.234 1.00 91.88 73 SER A N 1
ATOM 528 C CA . SER A 1 73 ? 3.630 -0.989 -9.758 1.00 91.88 73 SER A CA 1
ATOM 529 C C . SER A 1 73 ? 2.935 -1.991 -8.842 1.00 91.88 73 SER A C 1
ATOM 531 O O . SER A 1 73 ? 2.740 -3.154 -9.187 1.00 91.88 73 SER A O 1
ATOM 533 N N . TYR A 1 74 ? 2.473 -1.503 -7.697 1.00 93.69 74 TYR A N 1
ATOM 534 C CA . TYR A 1 74 ? 1.852 -2.296 -6.647 1.00 93.69 74 TYR A CA 1
ATOM 535 C C . TYR A 1 74 ? 0.447 -1.770 -6.343 1.00 93.69 74 TYR A C 1
ATOM 537 O O . TYR A 1 74 ? 0.227 -0.564 -6.255 1.00 93.69 74 TYR A O 1
ATOM 545 N N . LEU A 1 75 ? -0.507 -2.669 -6.122 1.00 93.88 75 LEU A N 1
ATOM 546 C CA . LEU A 1 75 ? -1.811 -2.352 -5.547 1.00 93.88 75 LEU A CA 1
ATOM 547 C C . LEU A 1 75 ? -1.756 -2.515 -4.030 1.00 93.88 75 LEU A C 1
ATOM 549 O O . LEU A 1 75 ? -1.478 -3.607 -3.531 1.00 93.88 75 LEU A O 1
ATOM 553 N N . LEU A 1 76 ? -2.017 -1.419 -3.323 1.00 95.56 76 LEU A N 1
ATOM 554 C CA . LEU A 1 76 ? -2.163 -1.333 -1.879 1.00 95.56 76 LEU A CA 1
ATOM 555 C C . LEU A 1 76 ? -3.627 -1.519 -1.481 1.00 95.56 76 LEU A C 1
ATOM 557 O O . LEU A 1 76 ? -4.478 -0.712 -1.853 1.00 95.56 76 LEU A O 1
ATOM 561 N N . ASP A 1 77 ? -3.870 -2.501 -0.621 1.00 95.44 77 ASP A N 1
ATOM 562 C CA . ASP A 1 77 ? -5.147 -2.722 0.057 1.00 95.44 77 ASP A CA 1
ATOM 563 C C . ASP A 1 77 ? -4.934 -2.741 1.573 1.00 95.44 77 ASP A C 1
ATOM 565 O O . ASP A 1 77 ? -3.968 -3.334 2.055 1.00 95.44 77 ASP A O 1
ATOM 569 N N . VAL A 1 78 ? -5.844 -2.130 2.336 1.00 96.44 78 VAL A N 1
ATOM 570 C CA . VAL A 1 78 ? -5.877 -2.243 3.803 1.00 96.44 78 VAL A CA 1
ATOM 571 C C . VAL A 1 78 ? -7.080 -3.083 4.210 1.00 96.44 78 VAL A C 1
ATOM 573 O O . VAL A 1 78 ? -8.229 -2.730 3.946 1.00 96.44 78 VAL A O 1
ATOM 576 N N . HIS A 1 79 ? -6.803 -4.186 4.895 1.00 97.00 79 HIS A N 1
ATOM 577 C CA . HIS A 1 79 ? -7.780 -5.159 5.359 1.00 97.00 79 HIS A CA 1
ATOM 578 C C . HIS A 1 79 ? -8.112 -4.886 6.819 1.00 97.00 79 HIS A C 1
ATOM 580 O O . HIS A 1 79 ? -7.263 -5.006 7.704 1.00 97.00 79 HIS A O 1
ATOM 586 N N . CYS A 1 80 ? -9.364 -4.528 7.072 1.00 95.69 80 CYS A N 1
ATOM 587 C CA . CYS A 1 80 ? -9.894 -4.278 8.402 1.00 95.69 80 CYS A CA 1
ATOM 588 C C . CYS A 1 80 ? -11.355 -4.733 8.455 1.00 95.69 80 CYS A C 1
ATOM 590 O O . CYS A 1 80 ? -12.096 -4.588 7.486 1.00 95.69 80 CYS A O 1
ATOM 592 N N . T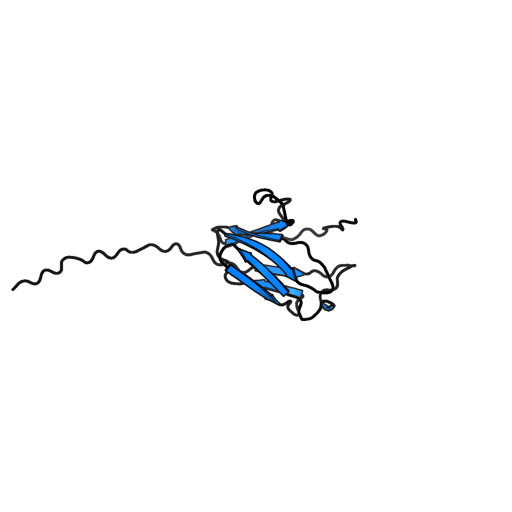HR A 1 81 ? -11.781 -5.296 9.585 1.00 95.69 81 THR A N 1
ATOM 593 C CA . THR A 1 81 ? -13.154 -5.798 9.748 1.00 95.69 81 THR A CA 1
ATOM 594 C C . THR A 1 81 ? -14.152 -4.707 10.131 1.00 95.69 81 THR A C 1
ATOM 596 O O . THR A 1 81 ? -15.349 -4.886 9.926 1.00 95.69 81 THR A O 1
ATOM 599 N N . THR A 1 82 ? -13.685 -3.584 10.682 1.00 94.38 82 THR A N 1
ATOM 600 C CA . THR A 1 82 ? -14.543 -2.492 11.175 1.00 94.38 82 THR A CA 1
ATOM 601 C C . THR A 1 82 ? -14.570 -1.277 10.255 1.00 94.38 82 THR A C 1
ATOM 603 O O . THR A 1 82 ? -15.484 -0.461 10.349 1.00 94.38 82 THR A O 1
ATOM 606 N N . ASN A 1 83 ? -13.577 -1.129 9.376 1.00 93.44 83 ASN A N 1
ATOM 607 C CA . ASN A 1 83 ? -13.404 0.051 8.537 1.00 93.44 83 ASN A CA 1
ATOM 608 C C . ASN A 1 83 ? -13.019 -0.359 7.120 1.00 93.44 83 ASN A C 1
ATOM 610 O O . ASN A 1 83 ? -12.221 -1.270 6.922 1.00 93.44 83 ASN A O 1
ATOM 614 N N . ILE A 1 84 ? -13.561 0.363 6.144 1.00 91.12 84 ILE A N 1
ATOM 615 C CA . ILE A 1 84 ? -13.212 0.203 4.735 1.00 91.12 84 ILE A CA 1
ATOM 616 C C . ILE A 1 84 ? -12.220 1.303 4.372 1.00 91.12 84 ILE A C 1
ATOM 618 O O . ILE A 1 84 ? -12.449 2.476 4.669 1.00 91.12 84 ILE A O 1
ATOM 622 N N . PHE A 1 85 ? -11.136 0.911 3.714 1.00 91.00 85 PHE A N 1
ATOM 623 C CA . PHE A 1 85 ? -10.132 1.813 3.170 1.00 91.00 85 PHE A CA 1
ATOM 624 C C . PHE A 1 85 ? -10.163 1.723 1.648 1.00 91.00 85 PHE A C 1
ATOM 626 O O . PHE A 1 85 ? -10.399 0.651 1.090 1.00 91.00 85 PHE A O 1
ATOM 633 N N . VAL A 1 86 ? -9.949 2.853 0.980 1.00 89.00 86 VAL A N 1
ATOM 634 C CA . VAL A 1 86 ? -9.841 2.873 -0.481 1.00 89.00 86 VAL A CA 1
ATOM 635 C C . VAL A 1 86 ? -8.485 2.303 -0.908 1.00 89.00 86 VAL A C 1
ATOM 637 O O . VAL A 1 86 ? -7.490 2.541 -0.213 1.00 89.00 86 VAL A O 1
ATOM 640 N N . PRO A 1 87 ? -8.424 1.543 -2.014 1.00 90.81 87 PRO A N 1
ATOM 641 C CA . PRO A 1 87 ? -7.162 1.035 -2.519 1.00 90.81 87 PRO A CA 1
ATOM 642 C C . PRO A 1 87 ? -6.338 2.151 -3.160 1.00 90.81 87 PRO A C 1
ATOM 644 O O . PRO A 1 87 ? -6.875 3.104 -3.731 1.00 90.81 87 PRO A O 1
ATOM 647 N N . TYR A 1 88 ? -5.019 1.991 -3.117 1.00 91.69 88 TYR A N 1
ATOM 648 C CA . TYR A 1 88 ? -4.079 2.886 -3.788 1.00 91.69 88 TYR A CA 1
ATOM 649 C C . TYR A 1 88 ? -3.178 2.099 -4.728 1.00 91.69 88 TYR A C 1
ATOM 651 O O . TYR A 1 88 ? -2.782 0.974 -4.440 1.00 91.69 88 TYR A O 1
ATOM 659 N N . ARG A 1 89 ? -2.800 2.706 -5.844 1.00 92.94 89 ARG A N 1
ATOM 660 C CA . ARG A 1 89 ? -1.676 2.255 -6.656 1.00 92.94 89 ARG A CA 1
ATOM 661 C C . ARG A 1 89 ? -0.413 2.940 -6.151 1.00 92.94 89 ARG A C 1
ATOM 663 O O . ARG A 1 89 ? -0.422 4.151 -5.947 1.00 92.94 89 ARG A O 1
ATOM 670 N N . ILE A 1 90 ? 0.658 2.177 -5.984 1.00 93.06 90 ILE A N 1
ATOM 671 C CA . ILE A 1 90 ? 1.990 2.661 -5.629 1.00 93.06 90 ILE A CA 1
ATOM 672 C C . ILE A 1 90 ? 2.944 2.301 -6.766 1.00 93.06 90 ILE A C 1
ATOM 674 O O . ILE A 1 90 ? 3.128 1.120 -7.041 1.00 93.06 90 ILE A O 1
ATOM 678 N N . ASP A 1 91 ? 3.574 3.286 -7.400 1.00 92.06 91 ASP A N 1
ATOM 679 C CA . ASP A 1 91 ? 4.636 3.041 -8.384 1.00 92.06 91 ASP A CA 1
ATOM 680 C C . ASP A 1 91 ? 5.978 3.353 -7.733 1.00 92.06 91 ASP A C 1
ATOM 682 O O . ASP A 1 91 ? 6.149 4.389 -7.082 1.00 92.06 91 ASP A O 1
ATOM 686 N N . VAL A 1 92 ? 6.928 2.451 -7.949 1.00 92.00 92 VAL A N 1
ATOM 687 C CA . VAL A 1 92 ? 8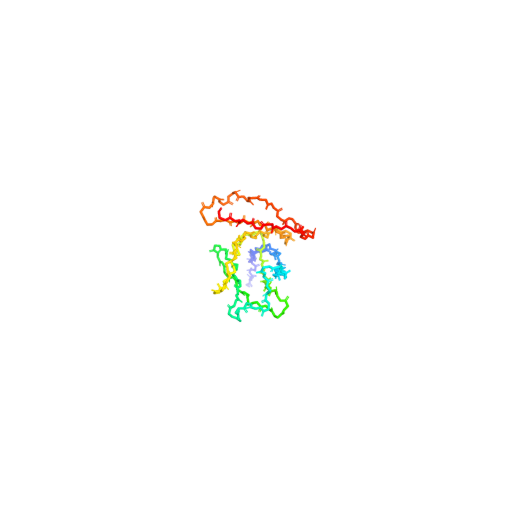.337 2.620 -7.615 1.00 92.00 92 VAL A CA 1
ATOM 688 C C . VAL A 1 92 ? 9.058 2.925 -8.920 1.00 92.00 92 VAL A C 1
ATOM 690 O O . VAL A 1 92 ? 9.014 2.115 -9.843 1.00 92.00 92 VAL A O 1
ATOM 693 N N . ALA A 1 93 ? 9.690 4.089 -9.026 1.00 89.50 93 ALA A N 1
ATOM 694 C CA . ALA A 1 93 ? 10.489 4.459 -10.191 1.00 89.50 93 ALA A CA 1
ATOM 695 C C . ALA A 1 93 ? 11.880 3.798 -10.162 1.00 89.50 93 ALA A C 1
ATOM 697 O O . ALA A 1 93 ? 12.283 3.197 -9.165 1.00 89.50 93 ALA A O 1
ATOM 698 N N . GLU A 1 94 ? 12.629 3.909 -11.263 1.00 88.75 94 GLU A N 1
ATOM 699 C CA . GLU A 1 94 ? 13.982 3.337 -11.392 1.00 88.75 94 GLU A CA 1
ATOM 700 C C . GLU A 1 94 ? 14.970 3.880 -10.349 1.00 88.75 94 GLU A C 1
ATOM 702 O O . GLU A 1 94 ? 15.865 3.165 -9.909 1.00 88.75 94 GLU A O 1
ATOM 707 N N . ASP A 1 95 ? 14.793 5.132 -9.925 1.00 86.19 95 ASP A N 1
ATOM 708 C CA . ASP A 1 95 ? 15.595 5.795 -8.891 1.00 86.19 95 ASP A CA 1
ATOM 709 C C . ASP A 1 95 ? 15.117 5.481 -7.460 1.00 86.19 95 ASP A C 1
ATOM 711 O O . ASP A 1 95 ? 15.675 5.993 -6.489 1.00 86.19 95 ASP A O 1
ATOM 715 N N . GLY A 1 96 ? 14.082 4.647 -7.322 1.00 85.69 96 GLY A N 1
ATOM 716 C CA . GLY A 1 96 ? 13.452 4.311 -6.053 1.00 85.69 96 GLY A CA 1
ATOM 717 C C . GLY A 1 96 ? 12.432 5.336 -5.555 1.00 85.69 96 GLY A C 1
ATOM 718 O O . GLY A 1 96 ? 11.879 5.133 -4.470 1.00 85.69 96 GLY A O 1
ATOM 719 N N . SER A 1 97 ? 12.153 6.407 -6.306 1.00 89.19 97 SER A N 1
ATOM 720 C CA . SER A 1 97 ? 11.101 7.370 -5.971 1.00 89.19 97 SER A CA 1
ATOM 721 C C . SER A 1 97 ? 9.729 6.692 -5.931 1.00 89.19 97 SER A C 1
ATOM 723 O O . SER A 1 97 ? 9.437 5.800 -6.728 1.00 89.19 97 SER A O 1
ATOM 725 N N . LEU A 1 98 ? 8.881 7.122 -4.993 1.00 90.50 98 LEU A N 1
ATOM 726 C CA . LEU A 1 98 ? 7.546 6.564 -4.779 1.00 90.50 98 LEU A CA 1
ATOM 727 C C . LEU A 1 98 ? 6.464 7.556 -5.183 1.00 90.50 98 LEU A C 1
ATOM 729 O O . LEU A 1 98 ? 6.506 8.730 -4.808 1.00 90.50 98 LEU A O 1
ATOM 733 N N . TYR A 1 99 ? 5.450 7.042 -5.863 1.00 90.25 99 TYR A N 1
ATOM 734 C CA . TYR A 1 99 ? 4.272 7.793 -6.267 1.00 90.25 99 TYR A CA 1
ATOM 735 C C .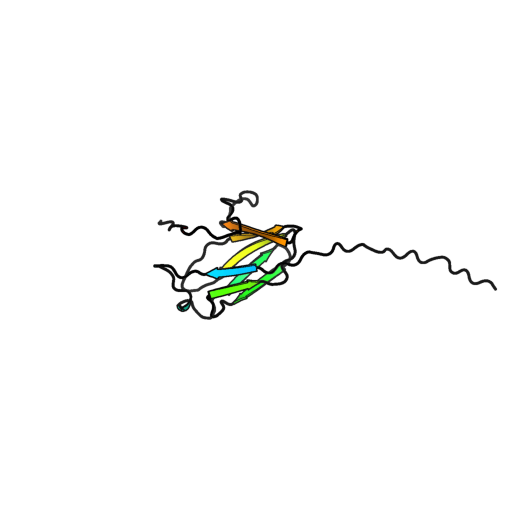 TYR A 1 99 ? 3.022 7.011 -5.885 1.00 90.25 99 TYR A C 1
ATOM 737 O O . TYR A 1 99 ? 2.994 5.788 -6.027 1.00 90.25 99 TYR A O 1
ATOM 745 N N . ALA A 1 100 ? 2.006 7.712 -5.387 1.00 90.19 100 ALA A N 1
ATOM 746 C CA . ALA A 1 100 ? 0.759 7.108 -4.945 1.00 90.19 100 ALA A CA 1
ATOM 747 C C . ALA A 1 100 ? -0.437 7.745 -5.652 1.00 90.19 100 ALA A C 1
ATOM 749 O O . ALA A 1 100 ? -0.506 8.967 -5.808 1.00 90.19 100 ALA A O 1
ATOM 750 N N . TRP A 1 101 ? -1.392 6.902 -6.027 1.00 84.75 101 TRP A N 1
ATOM 751 C CA . TRP A 1 101 ? -2.635 7.307 -6.671 1.00 84.75 101 TRP A CA 1
ATOM 752 C C . TRP A 1 101 ? -3.803 6.547 -6.074 1.00 84.75 101 TRP A C 1
ATOM 754 O O . TRP A 1 101 ? -3.709 5.337 -5.864 1.00 84.75 101 TRP A O 1
ATOM 764 N N . GLU A 1 102 ? -4.915 7.233 -5.838 1.00 81.69 102 GLU A N 1
ATOM 765 C CA . GLU A 1 102 ? -6.168 6.536 -5.566 1.00 81.69 102 GLU A CA 1
ATOM 766 C C . GLU A 1 102 ? -6.561 5.705 -6.788 1.00 81.69 102 GLU A C 1
ATOM 768 O O . GLU A 1 102 ? -6.468 6.154 -7.931 1.00 81.69 102 GLU A O 1
ATOM 773 N N . THR A 1 103 ? -7.011 4.479 -6.547 1.00 77.62 103 THR A N 1
ATOM 774 C CA . THR A 1 103 ? -7.521 3.610 -7.604 1.00 77.62 103 THR A CA 1
ATOM 775 C C . THR A 1 103 ? -8.856 3.012 -7.189 1.00 77.62 103 THR A C 1
ATOM 777 O O . THR A 1 103 ? -9.288 3.107 -6.041 1.00 77.62 103 THR A O 1
ATOM 780 N N . TYR A 1 104 ? -9.559 2.416 -8.141 1.00 68.31 104 TYR A N 1
ATOM 781 C CA . TYR A 1 104 ? -10.819 1.729 -7.904 1.00 68.31 104 TYR A CA 1
ATOM 782 C C . TYR A 1 104 ? -10.845 0.460 -8.743 1.00 68.31 104 TYR A C 1
ATOM 784 O O . TYR A 1 104 ? -10.362 0.416 -9.876 1.00 68.31 104 TYR A O 1
ATOM 792 N N . ARG A 1 105 ? -11.415 -0.602 -8.171 1.00 61.09 105 ARG A N 1
ATOM 793 C CA . ARG A 1 105 ? -11.555 -1.883 -8.863 1.00 61.09 105 ARG A CA 1
ATOM 794 C C . ARG A 1 105 ? -12.385 -1.678 -10.136 1.00 61.09 105 ARG A C 1
ATOM 796 O O . ARG A 1 105 ? -13.517 -1.214 -10.054 1.00 61.09 105 ARG A O 1
ATOM 803 N N . GLY A 1 106 ? -11.824 -2.053 -11.285 1.00 63.28 106 GLY A N 1
ATOM 804 C CA . GLY A 1 106 ? -12.471 -1.913 -12.595 1.00 63.28 106 GLY A CA 1
ATOM 805 C C . GLY A 1 106 ? -12.082 -0.663 -13.390 1.00 63.28 106 GLY A C 1
ATOM 806 O O . GLY A 1 106 ? -12.646 -0.459 -14.458 1.00 63.28 106 GLY A O 1
ATOM 807 N N . ASN A 1 107 ? -11.141 0.157 -12.906 1.00 61.41 107 ASN A N 1
ATOM 808 C CA . ASN A 1 107 ? -10.551 1.236 -13.703 1.00 61.41 107 ASN A CA 1
ATOM 809 C C . ASN A 1 107 ? -9.470 0.703 -14.656 1.00 61.41 107 ASN 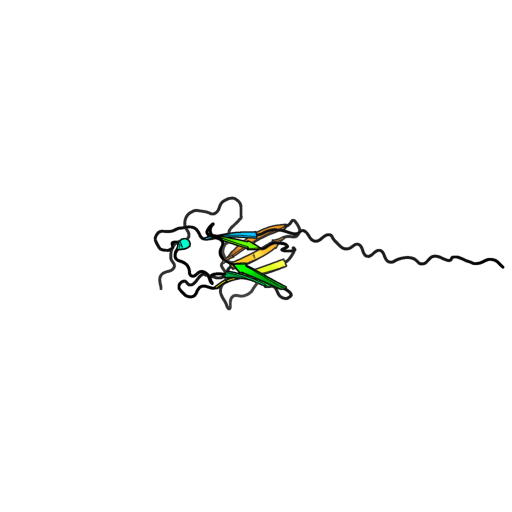A C 1
ATOM 811 O O . ASN A 1 107 ? -8.742 -0.228 -14.295 1.00 61.41 107 ASN A O 1
ATOM 815 N N . ASP A 1 108 ? -9.322 1.328 -15.825 1.00 65.62 108 ASP A N 1
ATOM 816 C CA . ASP A 1 108 ? -8.193 1.055 -16.718 1.00 65.62 108 ASP A CA 1
ATOM 817 C C . ASP A 1 108 ? -6.873 1.414 -16.027 1.00 65.62 108 ASP A C 1
ATOM 819 O O . ASP A 1 108 ? -6.760 2.442 -15.357 1.00 65.62 108 ASP A O 1
ATOM 823 N N . TRP A 1 109 ? -5.856 0.569 -16.204 1.00 65.06 109 TRP A N 1
ATOM 824 C CA . TRP A 1 109 ? -4.569 0.695 -15.513 1.00 65.06 109 TRP A CA 1
ATOM 825 C C . TRP A 1 109 ? -3.858 2.026 -15.787 1.00 65.06 109 TRP A C 1
ATOM 827 O O . TRP A 1 109 ? -3.180 2.557 -14.908 1.00 65.06 109 TRP A O 1
ATOM 837 N N . ASP A 1 110 ? -4.034 2.590 -16.981 1.00 67.06 110 ASP A N 1
ATOM 838 C CA . ASP A 1 110 ? -3.422 3.864 -17.374 1.00 67.06 110 ASP A CA 1
ATOM 839 C C . ASP A 1 110 ? -4.131 5.088 -16.776 1.00 67.06 110 ASP A C 1
ATOM 841 O O . ASP A 1 110 ? -3.583 6.192 -16.783 1.00 67.06 110 ASP A O 1
ATOM 845 N N . ASN A 1 111 ? -5.326 4.915 -16.205 1.00 62.53 111 ASN A N 1
ATOM 846 C CA . ASN A 1 111 ? -6.057 5.990 -15.553 1.00 62.53 111 ASN A CA 1
ATOM 847 C C . ASN A 1 111 ? -5.580 6.154 -14.100 1.00 62.53 111 ASN A C 1
ATOM 849 O O . ASN A 1 111 ? -6.078 5.515 -13.173 1.00 62.53 111 ASN A O 1
ATOM 853 N N . LYS A 1 112 ? -4.583 7.024 -13.916 1.00 53.88 112 LYS A N 1
ATOM 854 C CA . LYS A 1 112 ? -3.893 7.232 -12.637 1.00 53.88 112 LYS A CA 1
ATOM 855 C C . LYS A 1 112 ? -4.579 8.215 -11.674 1.00 53.88 112 LYS A C 1
ATOM 857 O O . LYS A 1 112 ? -4.015 8.468 -10.625 1.00 53.88 112 LYS A O 1
ATOM 862 N N . GLY A 1 113 ? -5.758 8.774 -11.964 1.00 59.50 113 GLY A N 1
ATOM 863 C CA . GLY A 1 113 ? -6.384 9.759 -11.057 1.00 59.50 113 GLY A CA 1
ATOM 864 C C . GLY A 1 113 ? -5.457 10.943 -10.695 1.00 59.50 113 GLY A C 1
ATOM 865 O O . GLY A 1 113 ? -4.517 11.250 -11.430 1.00 59.50 113 GLY A O 1
ATOM 866 N N . GLU A 1 114 ? -5.706 11.628 -9.573 1.00 50.06 114 GLU A N 1
ATOM 867 C CA . GLU A 1 114 ? -4.811 12.690 -9.080 1.00 50.06 114 GLU A CA 1
ATOM 868 C C . GLU A 1 114 ? -3.583 12.095 -8.369 1.00 50.06 114 GLU A C 1
ATOM 870 O O . GLU A 1 114 ? -3.698 11.219 -7.511 1.00 50.06 114 GLU A O 1
ATOM 875 N N . ALA A 1 115 ? -2.387 12.568 -8.733 1.00 52.47 115 ALA A N 1
ATOM 876 C CA . ALA A 1 115 ? -1.132 12.113 -8.141 1.00 52.47 115 ALA A CA 1
ATOM 877 C C . ALA A 1 115 ? -0.897 12.769 -6.776 1.00 52.47 115 ALA A C 1
ATOM 879 O O . ALA A 1 115 ? -0.753 13.989 -6.689 1.00 52.47 115 ALA A O 1
ATOM 880 N N . ILE A 1 116 ? -0.769 11.963 -5.720 1.00 53.97 116 ILE A N 1
ATOM 881 C CA . ILE A 1 116 ? -0.319 12.448 -4.413 1.00 53.97 116 ILE A CA 1
ATOM 882 C C . ILE A 1 116 ? 1.212 12.432 -4.437 1.00 53.97 116 ILE A C 1
ATOM 884 O O . ILE A 1 116 ? 1.853 11.394 -4.259 1.00 53.97 116 ILE A O 1
ATOM 888 N N . GLN A 1 117 ? 1.815 13.583 -4.737 1.00 42.78 117 GLN A N 1
ATOM 889 C CA . GLN A 1 117 ? 3.267 13.709 -4.846 1.00 42.78 117 GLN A CA 1
ATOM 890 C C . GLN A 1 117 ? 3.903 13.816 -3.451 1.00 42.78 117 GLN A C 1
ATOM 892 O O . GLN A 1 117 ? 3.640 14.745 -2.692 1.00 42.78 117 GLN A O 1
ATOM 897 N N . GLY A 1 118 ? 4.758 12.854 -3.103 1.00 40.59 118 GLY A N 1
ATOM 898 C CA . GLY A 1 118 ? 5.460 12.808 -1.824 1.00 40.59 118 GLY A CA 1
ATOM 899 C C . GLY A 1 118 ? 6.596 13.828 -1.707 1.00 40.59 118 GLY A C 1
ATOM 900 O O . GLY A 1 118 ? 7.760 13.483 -1.876 1.00 40.59 118 GLY A O 1
ATOM 901 N N . LYS A 1 119 ? 6.260 15.058 -1.317 1.00 34.78 119 LYS A N 1
ATOM 902 C CA . LYS A 1 119 ? 6.966 15.820 -0.274 1.00 34.78 119 LYS A CA 1
ATOM 903 C C . LYS A 1 119 ? 5.896 16.641 0.444 1.00 34.78 119 LYS A C 1
ATOM 905 O O . LYS A 1 119 ? 5.507 17.690 -0.042 1.00 34.78 119 LYS A O 1
ATOM 910 N N . GLU A 1 120 ? 5.461 16.107 1.586 1.00 30.23 120 GLU A N 1
ATOM 911 C CA . GLU A 1 120 ? 4.373 16.599 2.446 1.00 30.23 120 GLU A CA 1
ATOM 912 C C . GLU A 1 120 ? 2.947 16.272 1.935 1.00 30.23 120 GLU A C 1
ATOM 914 O O . GLU A 1 120 ? 2.569 16.683 0.840 1.00 30.23 120 GLU A O 1
ATOM 919 N N . PRO A 1 121 ? 2.140 15.496 2.692 1.00 35.28 121 PRO A N 1
ATOM 920 C CA . PRO A 1 121 ? 0.753 15.237 2.324 1.00 35.28 121 PRO A CA 1
ATOM 921 C C . PRO A 1 121 ? -0.078 16.509 2.545 1.00 35.28 121 PRO A C 1
ATOM 923 O O . PRO A 1 121 ? 0.002 17.094 3.630 1.00 35.28 121 PRO A O 1
ATOM 926 N N . PRO A 1 122 ? -0.912 16.940 1.581 1.00 31.17 122 PRO A N 1
ATOM 927 C CA . PRO A 1 122 ? -1.855 18.005 1.849 1.00 31.17 122 PRO A CA 1
ATOM 928 C C . PRO A 1 122 ? -2.828 17.523 2.927 1.00 31.17 122 PRO A C 1
ATOM 930 O O . PRO A 1 122 ? -3.479 16.481 2.810 1.00 31.17 122 PRO A O 1
ATOM 933 N N . ALA A 1 123 ? -2.919 18.304 4.002 1.00 38.44 123 ALA A N 1
ATOM 934 C CA . ALA A 1 123 ? -4.092 18.301 4.850 1.00 38.44 123 ALA A CA 1
ATOM 935 C C . ALA A 1 123 ? -5.330 18.435 3.947 1.00 38.44 123 ALA A C 1
ATOM 937 O O . ALA A 1 123 ? -5.332 19.255 3.033 1.00 38.44 123 ALA A O 1
ATOM 938 N N . HIS A 1 124 ? -6.369 17.654 4.243 1.00 44.53 124 HIS A N 1
ATOM 939 C CA . HIS A 1 124 ? -7.661 17.587 3.549 1.00 44.53 124 HIS A CA 1
ATOM 940 C C . HIS A 1 124 ? -7.723 16.639 2.341 1.00 44.53 124 HIS A C 1
ATOM 942 O O . HIS A 1 124 ? -7.565 17.061 1.204 1.00 44.53 124 HIS A O 1
ATOM 948 N N . ILE A 1 125 ? -8.159 15.395 2.575 1.00 40.62 125 ILE A N 1
ATOM 949 C CA . ILE A 1 125 ? -9.047 14.732 1.610 1.00 40.62 125 ILE A CA 1
ATOM 950 C C . ILE A 1 125 ? -10.350 14.370 2.320 1.00 40.62 125 ILE A C 1
ATOM 952 O O . ILE A 1 125 ? -10.422 13.575 3.258 1.00 40.62 125 ILE A O 1
ATOM 956 N N . PHE A 1 126 ? -11.366 15.116 1.899 1.00 39.34 126 PHE A N 1
ATOM 957 C CA . PHE A 1 126 ? -12.747 15.105 2.331 1.00 39.34 126 PHE A CA 1
ATOM 958 C C . PHE A 1 126 ? -13.456 13.833 1.847 1.00 39.34 126 PHE A C 1
ATOM 960 O O . PHE A 1 126 ? -13.402 13.468 0.680 1.00 39.34 126 PHE A O 1
ATOM 967 N N . ARG A 1 127 ? -14.188 13.221 2.778 1.00 35.91 127 ARG A N 1
ATOM 968 C CA . ARG A 1 127 ? -15.501 12.577 2.624 1.00 35.91 127 ARG A CA 1
ATOM 969 C C . ARG A 1 127 ? -16.056 12.520 1.182 1.00 35.91 127 ARG A C 1
ATOM 971 O O . ARG A 1 127 ? -16.547 13.526 0.678 1.00 35.91 127 ARG A O 1
ATOM 978 N N . ARG A 1 128 ? -16.163 11.318 0.604 1.00 30.81 128 ARG A N 1
ATOM 979 C CA . ARG A 1 128 ? -17.228 11.019 -0.369 1.00 30.81 128 ARG A CA 1
ATOM 980 C C . ARG A 1 128 ? -18.419 10.447 0.403 1.00 30.81 128 ARG A C 1
ATOM 982 O O . ARG A 1 128 ? -18.374 9.316 0.877 1.00 30.81 128 ARG A O 1
ATOM 989 N N . THR A 1 129 ? -19.449 11.263 0.611 1.00 38.28 129 THR A N 1
ATOM 990 C CA . THR A 1 129 ? -20.794 10.762 0.927 1.00 38.28 129 THR A CA 1
ATOM 991 C C . THR A 1 129 ? -21.414 10.137 -0.313 1.00 38.28 129 THR A C 1
ATOM 993 O O . THR A 1 129 ? -21.179 10.660 -1.398 1.00 38.28 129 THR A O 1
ATOM 996 N N . SER A 1 130 ? -22.167 9.054 -0.078 1.00 43.12 130 SER A N 1
ATOM 997 C CA . SER A 1 130 ? -23.214 8.422 -0.907 1.00 43.12 130 SER A CA 1
ATOM 998 C C . SER A 1 130 ? -23.392 8.924 -2.337 1.00 43.12 130 SER A C 1
ATOM 1000 O O . SER A 1 130 ? -23.792 10.103 -2.477 1.00 43.12 130 SER A O 1
#

Secondary structure (DSSP, 8-state):
-----------------PPEEEEEEE---BTTB-GGGS-TT-EEEEE-SS-EEEEEPPTTSEEEEEEEESSEEEEEEEE-SS-----EEEEE-TT--EEEEE--TT--TT---SEEESSSPPS-------